Protein AF-A0A7X2Z861-F1 (afdb_monomer_lite)

Organism: NCBI:txid44253

Secondary structure (DSSP, 8-state):
--------EEEEEEETTT--EEEEEEESS-EEEEE----HHHHHHHHHHSS-----

InterPro domains:
  IPR025236 SR1 protein [PF13790] (11-43)

Radius of gyration: 17.98 Å; chains: 1; bounding box: 43×22×56 Å

Sequence (56 aa):
MDNATSRVELGTILCKYCEHMIATFDSEKITFYYSDCQRPDCLESRVKTDRPMTEC

pLDDT: mean 79.78, std 16.74, range [41.78, 96.5]

Foldseek 3Di:
DPPPPQPFEKEWEAEPQPRHTPDIDTDSDHYYHYDHDPDPVRVVVVVVVPPDPPPD

Structure (mmCIF, N/CA/C/O backbone):
data_AF-A0A7X2Z861-F1
#
_entry.id   AF-A0A7X2Z861-F1
#
loop_
_atom_site.group_PDB
_atom_site.id
_atom_site.type_symbol
_atom_site.label_atom_id
_atom_site.label_alt_id
_atom_site.label_comp_id
_atom_site.label_asym_id
_atom_site.label_entity_id
_atom_site.label_seq_id
_atom_site.pdbx_PDB_ins_code
_atom_site.Cartn_x
_atom_site.Cartn_y
_atom_site.Cartn_z
_atom_site.occupancy
_atom_site.B_iso_or_equiv
_atom_site.auth_seq_id
_atom_site.auth_comp_id
_atom_site.auth_asym_id
_atom_site.auth_atom_id
_atom_site.pdbx_PDB_model_num
ATOM 1 N N . MET A 1 1 ? -20.315 -2.425 34.116 1.00 41.78 1 MET A N 1
ATOM 2 C CA . MET A 1 1 ? -20.497 -3.279 32.921 1.00 41.78 1 MET A CA 1
ATOM 3 C C . MET A 1 1 ? -19.552 -2.739 31.871 1.00 41.78 1 MET A C 1
ATOM 5 O O . MET A 1 1 ? -19.943 -1.942 31.028 1.00 41.78 1 MET A O 1
ATOM 9 N N . ASP A 1 2 ? -18.283 -3.100 32.000 1.00 53.28 2 ASP A N 1
ATOM 10 C CA . ASP A 1 2 ? -17.223 -2.685 31.092 1.00 53.28 2 ASP A CA 1
ATOM 11 C C . ASP A 1 2 ? -17.359 -3.519 29.822 1.00 53.28 2 ASP A C 1
ATOM 13 O O . ASP A 1 2 ? -16.951 -4.678 29.756 1.00 53.28 2 ASP A O 1
ATOM 17 N N . ASN A 1 3 ? -18.052 -2.957 28.833 1.00 56.62 3 ASN A N 1
ATOM 18 C CA . ASN A 1 3 ? -18.112 -3.528 27.500 1.00 56.62 3 ASN A CA 1
ATOM 19 C C . ASN A 1 3 ? -16.746 -3.278 26.857 1.00 56.62 3 ASN A C 1
ATOM 21 O O . ASN A 1 3 ? -16.534 -2.262 26.197 1.00 56.62 3 ASN A O 1
ATOM 25 N N . ALA A 1 4 ? -15.791 -4.174 27.112 1.00 58.66 4 ALA A N 1
ATOM 26 C CA . ALA A 1 4 ? -14.568 -4.250 26.334 1.00 58.66 4 ALA A CA 1
ATOM 27 C C . ALA A 1 4 ? -14.962 -4.706 24.927 1.00 58.66 4 ALA A C 1
ATOM 29 O O . ALA A 1 4 ? -14.897 -5.882 24.577 1.00 58.66 4 ALA A O 1
ATOM 30 N N . THR A 1 5 ? -15.447 -3.760 24.126 1.00 62.22 5 THR A N 1
ATOM 31 C CA . THR A 1 5 ? -15.469 -3.897 22.682 1.00 62.22 5 THR A CA 1
ATOM 32 C C . THR A 1 5 ? -14.000 -4.019 22.297 1.00 62.22 5 THR A C 1
ATOM 34 O O . THR A 1 5 ? -13.301 -3.010 22.215 1.00 62.22 5 THR A O 1
ATOM 37 N N . SER A 1 6 ? -13.485 -5.243 22.167 1.00 63.88 6 SER A N 1
ATOM 38 C CA . SER A 1 6 ? -12.196 -5.479 21.523 1.00 63.88 6 SER A CA 1
ATOM 39 C C . SER A 1 6 ? -12.341 -4.946 20.105 1.00 63.88 6 SER A C 1
ATOM 41 O O . SER A 1 6 ? -12.884 -5.615 19.229 1.00 63.88 6 SER A O 1
ATOM 43 N N . ARG A 1 7 ? -11.987 -3.672 19.921 1.00 68.62 7 ARG A N 1
ATOM 44 C CA . ARG A 1 7 ? -12.022 -2.990 18.635 1.00 68.62 7 ARG A CA 1
ATOM 45 C C . ARG A 1 7 ? -10.902 -3.607 17.823 1.00 68.62 7 ARG A C 1
ATOM 47 O O . ARG A 1 7 ? -9.757 -3.193 17.928 1.00 68.62 7 ARG A O 1
ATOM 54 N N . VAL A 1 8 ? -11.242 -4.661 17.096 1.00 77.38 8 VAL A N 1
ATOM 55 C CA . VAL A 1 8 ? -10.381 -5.196 16.055 1.00 77.38 8 VAL A CA 1
ATOM 56 C C . VAL A 1 8 ? -10.266 -4.098 15.003 1.00 77.38 8 VAL A C 1
ATOM 58 O O . VAL A 1 8 ? -11.263 -3.698 14.399 1.00 77.38 8 VAL A O 1
ATOM 61 N N . GLU A 1 9 ? -9.072 -3.539 14.866 1.00 86.25 9 GLU A N 1
ATOM 62 C CA . GLU A 1 9 ? -8.737 -2.549 13.850 1.00 86.25 9 GLU A CA 1
ATOM 63 C C . GLU A 1 9 ? -8.054 -3.239 12.659 1.00 86.25 9 GLU A C 1
ATOM 65 O O . GLU A 1 9 ? -7.634 -4.392 12.737 1.00 86.25 9 GLU A O 1
ATOM 70 N N . LEU A 1 10 ? -7.951 -2.547 11.523 1.00 91.00 10 LEU A N 1
ATOM 71 C CA . LEU A 1 10 ? -7.412 -3.133 10.295 1.00 91.00 10 LEU A CA 1
ATOM 72 C C . LEU A 1 10 ? -5.917 -2.824 10.139 1.00 91.00 10 LEU A C 1
ATOM 74 O O . LEU A 1 10 ? -5.515 -1.667 9.993 1.00 91.00 10 LEU A O 1
ATOM 78 N N . GLY A 1 11 ? -5.095 -3.865 10.103 1.00 95.06 11 GLY A N 1
ATOM 79 C CA . GLY A 1 11 ? -3.729 -3.818 9.596 1.00 95.06 11 GLY A CA 1
ATOM 80 C C . GLY A 1 11 ? -3.708 -4.052 8.087 1.00 95.06 11 GLY A C 1
ATOM 81 O O . GLY A 1 11 ? -4.363 -4.964 7.587 1.00 95.06 11 GLY A O 1
ATOM 82 N N . THR A 1 12 ? -2.955 -3.241 7.343 1.00 96.50 12 THR A N 1
ATOM 83 C CA . THR A 1 12 ? -2.801 -3.386 5.885 1.00 96.50 12 THR A CA 1
ATOM 84 C C . THR A 1 12 ? -1.327 -3.478 5.510 1.00 96.50 12 THR A C 1
ATOM 86 O O . THR A 1 12 ? -0.506 -2.704 5.998 1.00 96.50 12 THR A O 1
ATOM 89 N N . ILE A 1 13 ? -0.985 -4.406 4.618 1.00 96.44 13 ILE A N 1
ATOM 90 C CA . ILE A 1 13 ? 0.345 -4.532 4.021 1.00 96.44 13 ILE A CA 1
ATOM 91 C C . ILE A 1 13 ? 0.268 -4.041 2.577 1.00 96.44 13 ILE A C 1
ATOM 93 O O . ILE A 1 13 ? -0.462 -4.608 1.764 1.00 96.44 13 ILE A O 1
ATOM 97 N N . LEU A 1 14 ? 1.038 -3.006 2.255 1.00 95.81 14 LEU A N 1
ATOM 98 C CA . LEU A 1 14 ? 1.145 -2.410 0.928 1.00 95.81 14 LEU A CA 1
ATOM 99 C C . LEU A 1 14 ? 2.505 -2.719 0.300 1.00 95.81 14 LEU A C 1
ATOM 101 O O . LEU A 1 14 ? 3.517 -2.897 0.981 1.00 95.81 14 LEU A O 1
ATOM 105 N N . CYS A 1 15 ? 2.544 -2.759 -1.025 1.00 93.50 15 CYS A N 1
ATOM 106 C CA . CYS A 1 15 ? 3.788 -2.859 -1.764 1.00 93.50 15 CYS A CA 1
ATOM 107 C C . CYS A 1 15 ? 4.507 -1.508 -1.757 1.00 93.50 15 CYS A C 1
ATOM 109 O O . CYS A 1 15 ? 3.935 -0.512 -2.189 1.00 93.50 15 CYS A O 1
ATOM 111 N N . LYS A 1 16 ? 5.778 -1.462 -1.349 1.00 92.19 16 LYS A N 1
ATOM 112 C CA . LYS A 1 16 ? 6.525 -0.197 -1.213 1.00 92.19 16 LYS A CA 1
ATOM 113 C C . LYS A 1 16 ? 6.825 0.537 -2.531 1.00 92.19 16 LYS A C 1
ATOM 115 O O . LYS A 1 16 ? 7.348 1.640 -2.500 1.00 92.19 16 LYS A O 1
ATOM 120 N N . TYR A 1 17 ? 6.525 -0.084 -3.674 1.00 91.00 17 TYR A N 1
ATOM 121 C CA . TYR A 1 17 ? 6.858 0.440 -5.005 1.00 91.00 17 TYR A CA 1
ATOM 122 C C . TYR A 1 17 ? 5.642 0.787 -5.859 1.00 91.00 17 TYR A C 1
ATOM 124 O O . TYR A 1 17 ? 5.667 1.779 -6.571 1.00 91.00 17 TYR A O 1
ATOM 132 N N . CYS A 1 18 ? 4.600 -0.046 -5.832 1.00 90.12 18 CYS A N 1
ATOM 13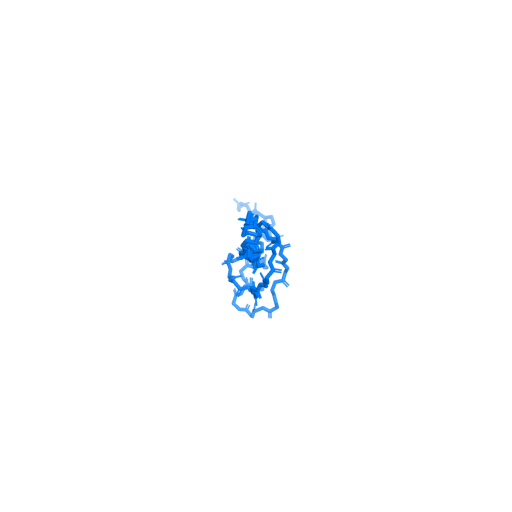3 C CA . CYS A 1 18 ? 3.387 0.171 -6.625 1.00 90.12 18 CYS A CA 1
ATOM 134 C C . CYS A 1 18 ? 2.148 0.412 -5.761 1.00 90.12 18 CYS A C 1
ATOM 136 O O . CYS A 1 18 ? 1.040 0.396 -6.287 1.00 90.12 18 CYS A O 1
ATOM 138 N N . GLU A 1 19 ? 2.328 0.526 -4.439 1.00 90.75 19 GLU A N 1
ATOM 139 C CA . GLU A 1 19 ? 1.270 0.765 -3.443 1.00 90.75 19 GLU A CA 1
ATOM 140 C C . GLU A 1 19 ? 0.146 -0.281 -3.454 1.00 90.75 19 GLU A C 1
ATOM 142 O O . GLU A 1 19 ? -0.883 -0.138 -2.799 1.00 90.75 19 GLU A O 1
ATOM 147 N N . HIS A 1 20 ? 0.359 -1.389 -4.164 1.00 93.25 20 HIS A N 1
ATOM 148 C CA . HIS A 1 20 ? -0.608 -2.460 -4.257 1.00 93.25 20 HIS A CA 1
ATOM 149 C C . HIS A 1 20 ? -0.813 -3.117 -2.894 1.00 93.25 20 HIS A C 1
ATOM 151 O O . HIS A 1 20 ? 0.154 -3.497 -2.231 1.00 93.25 20 HIS A O 1
ATOM 157 N N . MET A 1 21 ? -2.072 -3.297 -2.504 1.00 94.12 21 MET A N 1
ATOM 158 C CA . MET A 1 21 ? -2.431 -4.025 -1.295 1.00 94.12 21 MET A CA 1
ATOM 159 C C . MET A 1 21 ? -2.055 -5.500 -1.433 1.00 94.12 21 MET A C 1
ATOM 161 O O . MET A 1 21 ? -2.571 -6.204 -2.294 1.00 94.12 21 MET A O 1
ATOM 165 N N . ILE A 1 22 ? -1.141 -5.953 -0.579 1.00 94.94 22 ILE A N 1
ATOM 166 C CA . ILE A 1 22 ? -0.666 -7.337 -0.530 1.00 94.94 22 ILE A CA 1
ATOM 167 C C . ILE A 1 22 ? -1.585 -8.167 0.365 1.00 94.94 22 ILE A C 1
ATOM 169 O O . ILE A 1 22 ? -1.969 -9.272 -0.006 1.00 94.94 22 ILE A O 1
ATOM 173 N N . ALA A 1 23 ? -1.920 -7.647 1.548 1.00 93.56 23 ALA A N 1
ATOM 174 C CA . ALA A 1 23 ? -2.751 -8.345 2.521 1.00 93.56 23 ALA A CA 1
ATOM 175 C C . ALA A 1 23 ? -3.382 -7.377 3.528 1.00 93.56 23 ALA A C 1
ATOM 177 O O . ALA A 1 23 ? -2.886 -6.268 3.739 1.00 93.56 23 ALA A O 1
ATOM 178 N N . THR A 1 24 ? -4.429 -7.845 4.198 1.00 94.94 24 THR A 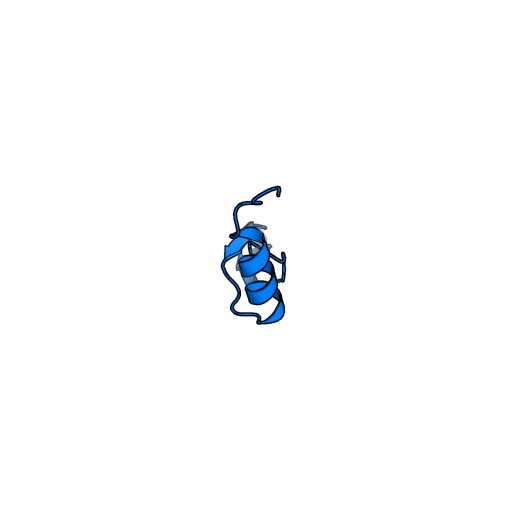N 1
ATOM 179 C CA . THR A 1 24 ? -5.036 -7.207 5.370 1.00 94.94 24 THR A CA 1
ATOM 180 C C . THR A 1 24 ? -5.122 -8.208 6.513 1.00 94.94 24 THR A C 1
ATOM 182 O O . THR A 1 24 ? -5.277 -9.405 6.268 1.00 94.94 24 THR A O 1
ATOM 185 N N . PHE A 1 25 ? -5.031 -7.737 7.750 1.00 92.25 25 PHE A N 1
ATOM 186 C CA . PHE A 1 25 ? -5.128 -8.575 8.941 1.00 92.25 25 PHE A CA 1
ATOM 187 C C . PHE A 1 25 ? -5.717 -7.798 10.116 1.00 92.25 25 PHE A C 1
ATOM 189 O O . PHE A 1 25 ? -5.674 -6.569 10.147 1.00 92.25 25 PHE A O 1
ATOM 196 N N . ASP A 1 26 ? -6.243 -8.531 11.085 1.00 92.69 26 ASP A N 1
AT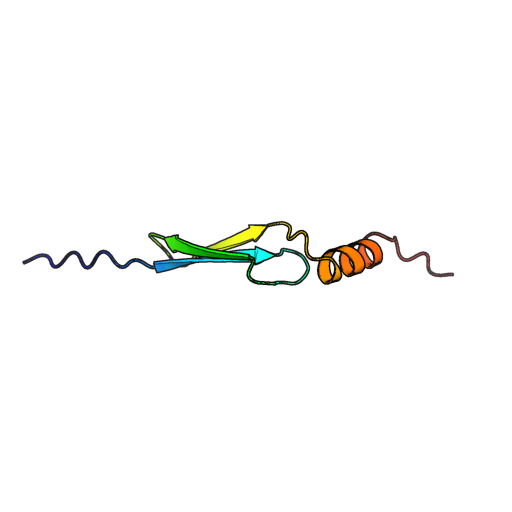OM 197 C CA . ASP A 1 26 ? -6.771 -7.972 12.321 1.00 92.69 26 ASP A CA 1
ATOM 198 C C . ASP A 1 26 ? -5.625 -7.471 13.205 1.00 92.69 26 ASP A C 1
ATOM 200 O O . ASP A 1 26 ? -4.672 -8.194 13.497 1.00 92.69 26 ASP A O 1
ATOM 204 N N . SER A 1 27 ? -5.708 -6.215 13.622 1.00 90.19 27 SER A N 1
ATOM 205 C CA . SER A 1 27 ? -4.690 -5.518 14.402 1.00 90.19 27 SER A CA 1
ATOM 206 C C . SER A 1 27 ? -5.337 -4.808 15.587 1.00 90.19 27 SER A C 1
ATOM 208 O O . SER A 1 27 ? -6.499 -4.417 15.546 1.00 90.19 27 SER A O 1
ATOM 210 N N . GLU A 1 28 ? -4.575 -4.593 16.656 1.00 88.38 28 GLU A N 1
ATOM 211 C CA . GLU A 1 28 ? -5.029 -3.787 17.798 1.00 88.38 28 GLU A CA 1
ATOM 212 C C . GLU A 1 28 ? -5.149 -2.299 17.446 1.00 88.38 28 GLU A C 1
ATOM 214 O O . GLU A 1 28 ? -5.816 -1.546 18.154 1.00 88.38 28 GLU A O 1
ATOM 219 N N . LYS A 1 29 ? -4.480 -1.872 16.365 1.00 87.00 29 LYS A N 1
ATOM 220 C CA . LYS A 1 29 ? -4.552 -0.508 15.839 1.00 87.00 29 LYS A CA 1
ATOM 221 C C . LYS A 1 29 ? -4.510 -0.431 14.310 1.00 87.00 29 LYS A C 1
ATOM 223 O O . LYS A 1 29 ? -3.859 -1.275 13.687 1.00 87.00 29 LYS A O 1
ATOM 228 N N . ILE A 1 30 ? -5.095 0.606 13.705 1.00 90.38 30 ILE A N 1
ATOM 229 C CA . ILE A 1 30 ? -4.936 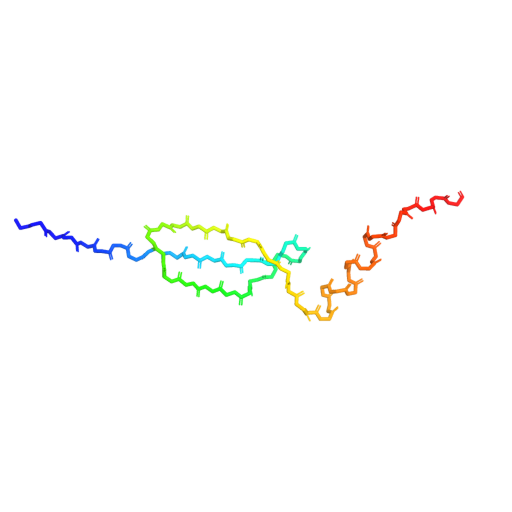0.903 12.271 1.00 90.38 30 ILE A CA 1
ATOM 230 C C . ILE A 1 30 ? -3.450 1.120 11.980 1.00 90.38 30 ILE A C 1
ATOM 232 O O . ILE A 1 30 ? -2.811 2.018 12.533 1.00 90.38 30 ILE A O 1
ATOM 236 N N . THR A 1 31 ? -2.888 0.283 11.113 1.00 91.88 31 THR A N 1
ATOM 237 C CA . THR A 1 31 ? -1.456 0.302 10.812 1.00 91.88 31 THR A CA 1
ATOM 238 C C . THR A 1 31 ? -1.188 -0.095 9.367 1.00 91.88 31 THR A C 1
ATOM 240 O O . THR A 1 31 ? -1.846 -0.978 8.814 1.00 91.88 31 THR A O 1
ATOM 243 N N . PHE A 1 32 ? -0.192 0.554 8.768 1.00 94.50 32 PHE A N 1
ATOM 244 C CA . PHE A 1 32 ? 0.253 0.299 7.404 1.00 94.50 32 PHE A CA 1
ATOM 245 C C . PHE A 1 32 ? 1.682 -0.232 7.429 1.00 94.50 32 PHE A C 1
ATOM 247 O O . PHE A 1 32 ? 2.592 0.422 7.939 1.00 94.50 32 PHE A O 1
ATOM 254 N N . TYR A 1 33 ? 1.872 -1.418 6.866 1.00 95.12 33 TYR A N 1
ATOM 255 C CA . TYR A 1 33 ? 3.177 -2.032 6.662 1.00 95.12 33 TYR A CA 1
ATOM 256 C C . TYR A 1 33 ? 3.544 -1.989 5.186 1.00 95.12 33 TYR A C 1
ATOM 258 O O . TYR A 1 33 ? 2.679 -2.110 4.323 1.00 95.12 33 TYR A O 1
ATOM 266 N N . TYR A 1 34 ? 4.836 -1.869 4.901 1.00 94.56 34 TYR A N 1
ATOM 267 C CA . TYR A 1 34 ? 5.358 -1.851 3.541 1.00 94.56 34 TYR A CA 1
ATOM 268 C C . TYR A 1 34 ? 6.232 -3.079 3.291 1.00 94.56 34 TYR A C 1
ATOM 270 O O . TYR A 1 34 ? 7.108 -3.395 4.095 1.00 94.56 34 TYR A O 1
ATOM 278 N N . SER A 1 35 ? 5.989 -3.772 2.181 1.00 92.19 35 SER A N 1
ATOM 279 C CA . SER A 1 35 ? 6.740 -4.959 1.763 1.00 92.19 35 SER A CA 1
ATOM 280 C C . SER A 1 35 ? 6.962 -4.974 0.247 1.00 92.19 35 SER A C 1
ATOM 282 O O . SER A 1 35 ? 6.509 -4.091 -0.484 1.00 92.19 35 SER A O 1
ATOM 284 N N . ASP A 1 36 ? 7.664 -5.990 -0.239 1.00 92.38 36 ASP A N 1
ATOM 285 C CA . ASP A 1 36 ? 7.998 -6.164 -1.643 1.00 92.38 36 ASP A CA 1
ATOM 286 C C . ASP A 1 36 ? 7.075 -7.199 -2.280 1.00 92.38 36 ASP A C 1
ATOM 288 O O . ASP A 1 36 ? 7.191 -8.398 -2.047 1.00 92.38 36 ASP A O 1
ATOM 292 N N . CYS A 1 37 ? 6.176 -6.739 -3.145 1.00 90.81 37 CYS A N 1
ATOM 293 C CA . CYS A 1 37 ? 5.345 -7.621 -3.955 1.00 90.81 37 CYS A CA 1
ATOM 294 C C . CYS A 1 37 ? 6.126 -8.205 -5.148 1.00 90.81 37 CYS A C 1
ATOM 296 O O . CYS A 1 37 ? 6.897 -7.496 -5.792 1.00 90.81 37 CYS A O 1
ATOM 298 N N . GLN A 1 38 ? 5.878 -9.477 -5.481 1.00 89.44 38 GLN A N 1
ATOM 299 C CA . GLN A 1 38 ? 6.477 -10.197 -6.626 1.00 89.44 38 GLN A CA 1
ATOM 300 C C . GLN A 1 38 ? 5.633 -10.083 -7.907 1.00 89.44 38 GLN A C 1
ATOM 302 O O . GLN A 1 38 ? 5.627 -10.958 -8.768 1.00 89.44 38 GLN A O 1
ATOM 307 N N . ARG A 1 39 ? 4.853 -9.009 -8.006 1.00 88.31 39 ARG A N 1
ATOM 308 C CA . ARG A 1 39 ? 3.964 -8.753 -9.134 1.00 88.31 39 ARG A CA 1
ATOM 309 C C . ARG A 1 39 ? 4.790 -8.381 -10.375 1.00 88.31 39 ARG A C 1
ATOM 311 O O . ARG A 1 39 ? 5.586 -7.450 -10.256 1.00 88.31 39 ARG A O 1
ATOM 318 N N . PRO A 1 40 ? 4.618 -9.050 -11.532 1.00 85.88 40 PRO A N 1
ATOM 319 C CA . PRO A 1 40 ? 5.427 -8.787 -12.727 1.00 85.88 40 PRO A CA 1
ATOM 320 C C . PRO A 1 40 ? 5.413 -7.312 -13.145 1.00 85.88 40 PRO A C 1
ATOM 322 O O . PRO A 1 40 ? 6.468 -6.712 -13.315 1.00 85.88 40 PRO A O 1
ATOM 325 N N . ASP A 1 41 ? 4.230 -6.696 -13.154 1.00 85.38 41 ASP A N 1
ATOM 326 C CA . ASP A 1 41 ? 3.998 -5.280 -13.457 1.00 85.38 41 ASP A CA 1
ATOM 327 C C . ASP A 1 41 ? 4.749 -4.330 -12.507 1.00 85.38 41 ASP A C 1
ATOM 329 O O . ASP A 1 41 ? 5.281 -3.289 -12.908 1.00 85.38 41 ASP A O 1
ATOM 333 N N . CYS A 1 42 ? 4.846 -4.713 -11.233 1.00 87.81 42 CYS A N 1
ATOM 334 C CA . CYS A 1 42 ? 5.617 -3.972 -10.244 1.00 87.81 42 CYS A CA 1
ATOM 335 C C . CYS A 1 42 ? 7.122 -4.160 -10.461 1.00 87.81 42 CYS A C 1
ATOM 337 O O . CYS A 1 42 ? 7.866 -3.182 -10.461 1.00 87.81 42 CYS A O 1
ATOM 339 N N . LEU A 1 43 ? 7.578 -5.396 -10.668 1.00 87.25 43 LEU A N 1
ATOM 340 C CA . LEU A 1 43 ? 8.993 -5.714 -10.866 1.00 87.25 43 LEU A CA 1
ATOM 341 C C . LEU A 1 43 ? 9.560 -5.034 -12.120 1.00 87.25 43 LEU A C 1
ATOM 343 O O . LEU A 1 43 ? 10.632 -4.437 -12.046 1.00 87.25 43 LEU A O 1
ATOM 347 N N . GLU A 1 44 ? 8.823 -5.032 -13.232 1.00 83.69 44 GLU A N 1
ATOM 348 C CA . GLU A 1 44 ? 9.213 -4.313 -14.453 1.00 83.69 44 GLU A CA 1
ATOM 349 C C . GLU A 1 44 ? 9.362 -2.805 -14.217 1.00 83.69 44 GLU A C 1
ATOM 351 O O . GLU A 1 44 ? 10.267 -2.166 -14.760 1.00 83.69 44 GLU A O 1
ATOM 356 N N . SER A 1 45 ? 8.506 -2.234 -13.368 1.00 75.50 45 SER A N 1
ATOM 357 C CA . SER A 1 45 ? 8.583 -0.822 -12.988 1.00 75.50 45 SER A CA 1
ATOM 358 C C . SER A 1 45 ? 9.788 -0.538 -12.085 1.00 75.50 45 SER A C 1
ATOM 360 O O . SER A 1 45 ? 10.448 0.482 -12.262 1.00 75.50 45 SER A O 1
ATOM 362 N N . ARG A 1 46 ? 10.152 -1.457 -11.179 1.00 75.25 46 ARG A N 1
ATOM 363 C CA . ARG A 1 46 ? 11.349 -1.320 -10.325 1.00 75.25 46 ARG A CA 1
ATOM 364 C C . ARG A 1 46 ? 12.644 -1.310 -11.126 1.00 75.25 46 ARG A C 1
ATOM 366 O O . ARG A 1 46 ? 13.528 -0.512 -10.837 1.00 75.25 46 ARG A O 1
ATOM 373 N N . VAL A 1 47 ? 12.743 -2.163 -12.148 1.00 63.28 47 VAL A N 1
ATOM 374 C CA . VAL A 1 47 ? 13.928 -2.234 -13.022 1.00 63.28 47 VAL A CA 1
ATOM 375 C C . VAL A 1 47 ? 14.159 -0.912 -13.766 1.00 63.28 47 VAL A C 1
ATOM 377 O O . VAL A 1 47 ? 15.300 -0.568 -14.069 1.00 63.28 47 VAL A O 1
ATOM 380 N N . LYS A 1 48 ? 13.101 -0.138 -14.037 1.00 58.25 48 LYS A N 1
ATOM 381 C CA . LYS A 1 48 ? 13.228 1.187 -14.662 1.00 58.25 48 LYS A CA 1
ATOM 382 C C . LYS A 1 48 ? 13.740 2.251 -13.693 1.00 58.25 48 LYS A C 1
ATOM 384 O O . LYS A 1 48 ? 14.484 3.122 -14.124 1.00 58.25 48 LYS A O 1
ATOM 389 N N . THR A 1 49 ? 13.378 2.167 -12.415 1.00 55.72 49 THR A N 1
ATOM 390 C CA . THR A 1 49 ? 13.769 3.155 -11.396 1.00 55.72 49 THR A CA 1
ATOM 391 C C . THR A 1 49 ? 15.181 2.925 -10.843 1.00 55.72 49 THR A C 1
ATOM 393 O O . THR A 1 49 ? 15.789 3.863 -10.344 1.00 55.72 49 THR A O 1
ATOM 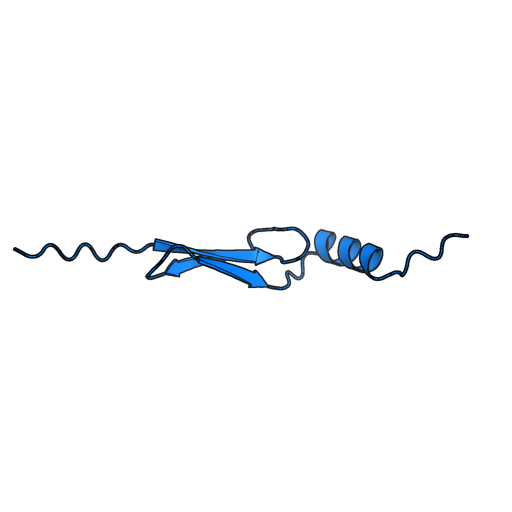396 N N . ASP A 1 50 ? 15.726 1.708 -10.961 1.00 52.94 50 ASP A N 1
ATOM 397 C CA . ASP A 1 50 ? 17.091 1.371 -10.513 1.00 52.94 50 ASP A CA 1
ATOM 398 C C . ASP A 1 50 ? 18.169 1.618 -11.587 1.00 52.94 50 ASP A C 1
ATOM 400 O O 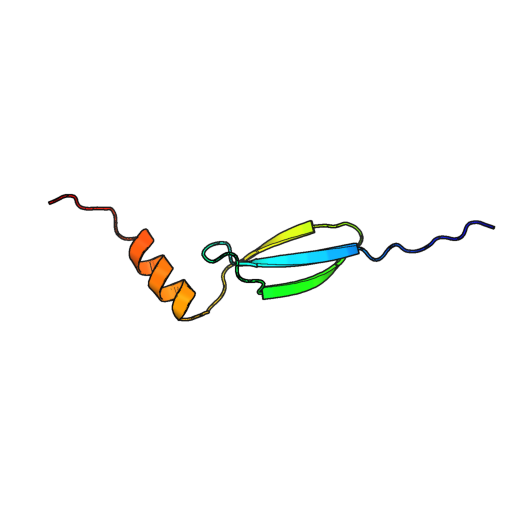. ASP A 1 50 ? 19.365 1.468 -11.338 1.00 52.94 50 ASP A O 1
ATOM 404 N N . ARG A 1 51 ? 17.778 2.031 -12.801 1.00 50.84 51 ARG A N 1
ATOM 405 C CA . ARG A 1 51 ? 18.746 2.591 -13.746 1.00 50.84 51 ARG A CA 1
ATOM 406 C C . ARG A 1 51 ? 19.058 4.018 -13.300 1.00 50.84 51 ARG A C 1
ATOM 408 O O . ARG A 1 51 ? 18.147 4.845 -13.358 1.00 50.84 51 ARG A O 1
ATOM 415 N N . PRO A 1 52 ? 20.305 4.349 -12.899 1.00 51.47 52 PRO A N 1
ATOM 416 C CA . PRO A 1 52 ? 20.687 5.746 -12.821 1.00 51.47 52 PRO A CA 1
ATOM 417 C C . PRO A 1 52 ? 20.378 6.353 -14.184 1.00 51.47 52 PRO A C 1
ATOM 419 O O . PRO A 1 52 ? 20.712 5.783 -15.225 1.00 51.47 52 PRO A O 1
ATOM 422 N N . MET A 1 53 ? 19.648 7.459 -14.152 1.00 53.69 53 MET A N 1
ATOM 423 C CA . MET A 1 53 ? 19.366 8.294 -15.299 1.00 53.69 53 MET A CA 1
ATOM 424 C C . MET A 1 53 ? 20.718 8.751 -15.862 1.00 53.69 53 MET A C 1
ATOM 426 O O . MET A 1 53 ? 21.265 9.759 -15.433 1.00 53.69 53 MET A O 1
ATOM 430 N N . THR A 1 54 ? 21.321 7.974 -16.763 1.00 57.91 54 THR A N 1
ATOM 431 C CA . THR A 1 54 ? 22.373 8.483 -17.637 1.00 57.91 54 THR A CA 1
ATOM 432 C C . THR A 1 54 ? 21.655 9.374 -18.639 1.00 57.91 54 THR A C 1
ATOM 434 O O . THR A 1 54 ? 21.180 8.919 -19.680 1.00 57.91 54 THR A O 1
ATOM 437 N N . GLU A 1 55 ? 21.480 10.638 -18.253 1.00 54.19 55 GLU A N 1
ATOM 438 C CA . GLU A 1 55 ? 21.295 11.726 -19.208 1.00 54.19 55 GLU A CA 1
ATOM 439 C C . GLU A 1 55 ? 22.399 11.593 -20.273 1.00 54.19 55 GLU A C 1
ATOM 441 O O . GLU A 1 55 ? 23.569 11.392 -19.937 1.00 54.19 55 GLU A O 1
ATOM 446 N N . CYS A 1 56 ? 21.984 11.556 -21.543 1.00 46.44 56 CYS A N 1
ATOM 447 C CA . CYS A 1 56 ? 22.861 11.439 -22.710 1.00 46.44 56 CYS A CA 1
ATOM 448 C C . CYS A 1 56 ? 23.711 12.694 -22.912 1.00 46.44 56 CYS A C 1
ATOM 450 O O . CYS A 1 56 ? 23.182 13.800 -22.666 1.00 46.44 56 CYS A O 1
#